Protein AF-A0AAV5WHJ6-F1 (afdb_monomer_lite)

Organism: NCBI:txid1538716

Structure (mmCIF, N/CA/C/O backbone):
data_AF-A0AAV5WHJ6-F1
#
_entry.id   AF-A0AAV5WHJ6-F1
#
loop_
_atom_site.group_PDB
_atom_site.id
_atom_site.type_symbol
_atom_site.label_atom_id
_atom_site.label_alt_id
_atom_site.label_comp_id
_atom_site.label_asym_id
_atom_site.label_entity_id
_atom_site.label_seq_id
_atom_site.pdbx_PDB_ins_code
_atom_site.Cartn_x
_atom_site.Cartn_y
_atom_site.Cartn_z
_atom_site.occupancy
_atom_site.B_iso_or_equiv
_atom_site.auth_seq_id
_atom_site.auth_comp_id
_atom_site.auth_asym_id
_atom_site.auth_atom_id
_atom_site.pdbx_PDB_model_num
ATOM 1 N N . MET A 1 1 ? 10.192 49.765 19.020 1.00 54.56 1 MET A N 1
ATOM 2 C CA . MET A 1 1 ? 8.792 49.281 19.016 1.00 54.56 1 MET A CA 1
ATOM 3 C C . MET A 1 1 ? 8.334 49.097 17.575 1.00 54.56 1 MET A C 1
ATOM 5 O O . MET A 1 1 ? 8.090 50.085 16.897 1.00 54.56 1 MET A O 1
ATOM 9 N N . VAL A 1 2 ? 8.278 47.858 17.077 1.00 53.41 2 VAL A N 1
ATOM 10 C CA . VAL A 1 2 ? 7.658 47.562 15.772 1.00 53.41 2 VAL A CA 1
ATOM 11 C C . VAL A 1 2 ? 6.147 47.708 15.947 1.00 53.41 2 VAL A C 1
ATOM 13 O O . VAL A 1 2 ? 5.579 47.109 16.858 1.00 53.41 2 VAL A O 1
ATOM 16 N N . SER A 1 3 ? 5.496 48.554 15.143 1.00 71.31 3 SER A N 1
ATOM 17 C CA . SER A 1 3 ? 4.051 48.758 15.270 1.00 71.31 3 SER A CA 1
ATOM 18 C C . SER A 1 3 ? 3.305 47.483 14.872 1.00 71.31 3 SER A C 1
ATOM 20 O O . SER A 1 3 ? 3.690 46.793 13.926 1.00 71.31 3 SER A O 1
ATOM 22 N N . ARG A 1 4 ? 2.217 47.171 15.587 1.00 70.69 4 ARG A N 1
ATOM 23 C CA . ARG A 1 4 ? 1.349 46.010 15.307 1.00 70.69 4 ARG A CA 1
ATOM 24 C C . ARG A 1 4 ? 0.915 45.947 13.836 1.00 70.69 4 ARG A C 1
ATOM 26 O O . ARG A 1 4 ? 0.811 44.864 13.276 1.00 70.69 4 ARG A O 1
ATOM 33 N N . SER A 1 5 ? 0.767 47.107 13.198 1.00 68.19 5 SER A N 1
ATOM 34 C CA . SER A 1 5 ? 0.447 47.260 11.777 1.00 68.19 5 SER A CA 1
ATOM 35 C C . SER A 1 5 ? 1.549 46.730 10.850 1.00 68.19 5 SER A C 1
ATOM 37 O O . SER A 1 5 ? 1.244 46.114 9.835 1.00 68.19 5 SER A O 1
ATOM 39 N N . ARG A 1 6 ? 2.830 46.919 11.199 1.00 74.62 6 ARG A N 1
ATOM 40 C CA . ARG A 1 6 ? 3.967 46.407 10.411 1.00 74.62 6 ARG A CA 1
ATOM 41 C C . ARG A 1 6 ? 4.130 44.896 10.564 1.00 74.62 6 ARG A C 1
ATOM 43 O O . ARG A 1 6 ? 4.441 44.228 9.588 1.00 74.62 6 ARG A O 1
ATOM 50 N N . LEU A 1 7 ? 3.872 44.359 11.759 1.00 73.19 7 LEU A N 1
ATOM 51 C CA . LEU A 1 7 ? 3.920 42.914 11.991 1.00 73.19 7 LEU A CA 1
ATOM 52 C C . LEU A 1 7 ? 2.794 42.191 11.234 1.00 73.19 7 LEU A C 1
ATOM 54 O O . LEU A 1 7 ? 3.065 41.214 10.546 1.00 73.19 7 LEU A O 1
ATOM 58 N N . ALA A 1 8 ? 1.568 42.723 11.279 1.00 72.00 8 ALA A N 1
ATOM 59 C CA . ALA A 1 8 ? 0.430 42.175 10.540 1.00 72.00 8 ALA A CA 1
ATOM 60 C C . ALA A 1 8 ? 0.642 42.206 9.015 1.00 72.00 8 ALA A C 1
ATOM 62 O O . ALA A 1 8 ? 0.329 41.232 8.334 1.00 72.00 8 ALA A O 1
ATOM 63 N N . LEU A 1 9 ? 1.225 43.290 8.487 1.00 80.75 9 LEU A N 1
ATOM 64 C CA . LEU A 1 9 ? 1.548 43.404 7.064 1.00 80.75 9 LEU A CA 1
ATOM 65 C C . LEU A 1 9 ? 2.616 42.385 6.635 1.00 80.75 9 LEU A C 1
ATOM 67 O O . LEU A 1 9 ? 2.459 41.753 5.595 1.00 80.75 9 LEU A O 1
ATOM 71 N N . CYS A 1 10 ? 3.659 42.174 7.447 1.00 77.25 10 CYS A N 1
ATOM 72 C CA . CYS A 1 10 ? 4.675 41.155 7.172 1.00 77.25 10 CYS A CA 1
ATOM 73 C C . CYS A 1 10 ? 4.092 39.737 7.194 1.00 77.25 10 CYS A C 1
ATOM 75 O O . CYS A 1 10 ? 4.400 38.940 6.312 1.00 77.25 10 CYS A O 1
ATOM 77 N N . THR A 1 11 ? 3.227 39.415 8.160 1.00 76.19 11 THR A N 1
ATOM 78 C CA . THR A 1 11 ? 2.577 38.097 8.219 1.00 76.19 11 THR A CA 1
ATOM 79 C C . THR A 1 11 ? 1.657 37.874 7.018 1.00 76.19 11 THR A C 1
ATOM 81 O O . THR A 1 11 ? 1.700 36.804 6.417 1.00 76.19 11 THR A O 1
ATOM 84 N N . ALA A 1 12 ? 0.880 38.886 6.619 1.00 79.19 12 ALA A N 1
ATOM 85 C CA . ALA A 1 12 ? 0.018 38.806 5.442 1.00 79.19 12 ALA A CA 1
ATOM 86 C C . ALA A 1 12 ? 0.822 38.638 4.141 1.00 79.19 12 ALA A C 1
ATOM 88 O O . ALA A 1 12 ? 0.457 37.804 3.313 1.00 79.19 12 ALA A O 1
ATOM 89 N N . LEU A 1 13 ? 1.942 39.360 3.985 1.00 81.75 13 LEU A N 1
ATOM 90 C CA . LEU A 1 13 ? 2.836 39.183 2.837 1.00 81.75 13 LEU A CA 1
ATOM 91 C C . LEU A 1 13 ? 3.422 37.769 2.795 1.00 81.75 13 LEU A C 1
ATOM 93 O O . LEU A 1 13 ? 3.399 37.154 1.737 1.00 81.75 13 LEU A O 1
ATOM 97 N N . CYS A 1 14 ? 3.896 37.238 3.927 1.00 77.88 14 CYS A N 1
ATOM 98 C CA . CYS A 1 14 ? 4.437 35.877 3.990 1.00 77.88 14 CYS A CA 1
ATOM 99 C C . CYS A 1 14 ? 3.386 34.810 3.654 1.00 77.88 14 CYS A C 1
ATOM 101 O O . CYS A 1 14 ? 3.690 33.849 2.955 1.00 77.88 14 CYS A O 1
ATOM 103 N N . ILE A 1 15 ? 2.145 34.962 4.123 1.00 82.44 15 ILE A N 1
ATOM 104 C CA . ILE A 1 15 ? 1.071 34.012 3.795 1.00 82.44 15 ILE A CA 1
ATOM 105 C C . ILE A 1 15 ? 0.743 34.073 2.301 1.00 82.44 15 ILE A C 1
ATOM 107 O O . ILE A 1 15 ? 0.578 33.029 1.667 1.00 82.44 15 ILE A O 1
ATOM 111 N N . LEU A 1 16 ? 0.680 35.276 1.723 1.00 82.44 16 LEU A N 1
ATOM 112 C CA . LEU A 1 16 ? 0.385 35.454 0.305 1.00 82.44 16 LEU A CA 1
ATOM 113 C C . LEU A 1 16 ? 1.500 34.877 -0.575 1.00 82.44 16 LEU A C 1
ATOM 115 O O . LEU A 1 16 ? 1.206 34.164 -1.531 1.00 82.44 16 LEU A O 1
ATOM 119 N N . THR A 1 17 ? 2.769 35.120 -0.237 1.00 81.75 17 THR A N 1
ATOM 120 C CA . THR A 1 17 ? 3.904 34.589 -1.007 1.00 81.75 17 THR A CA 1
ATOM 121 C C . THR A 1 17 ? 3.979 33.069 -0.933 1.00 81.75 17 THR A C 1
ATOM 123 O O . THR A 1 17 ? 4.149 32.428 -1.968 1.00 81.75 17 THR A O 1
ATOM 126 N N . VAL A 1 18 ? 3.770 32.475 0.247 1.00 81.44 18 VAL A N 1
ATOM 127 C CA . VAL A 1 18 ? 3.724 31.011 0.400 1.00 81.44 18 VAL A CA 1
ATOM 128 C C . VAL A 1 18 ? 2.548 30.416 -0.377 1.00 81.44 18 VAL A C 1
ATOM 130 O O . VAL A 1 18 ? 2.725 29.422 -1.076 1.00 81.44 18 VAL A O 1
ATOM 133 N N . SER A 1 19 ? 1.369 31.039 -0.327 1.00 79.88 19 SER A N 1
ATOM 134 C CA . SER A 1 19 ? 0.183 30.544 -1.045 1.00 79.88 19 SER A CA 1
ATOM 135 C C . SER A 1 19 ? 0.369 30.591 -2.562 1.00 79.88 19 SER A C 1
ATOM 137 O O . SER A 1 19 ? 0.038 29.633 -3.255 1.00 79.88 19 SER A O 1
ATOM 139 N N . VAL A 1 20 ? 0.952 31.676 -3.083 1.00 86.19 20 VAL A N 1
ATOM 140 C CA . VAL A 1 20 ? 1.275 31.805 -4.511 1.00 86.19 20 VAL A CA 1
ATOM 141 C C . VAL A 1 20 ? 2.314 30.765 -4.930 1.00 86.19 20 VAL A C 1
ATOM 143 O O . VAL A 1 20 ? 2.150 30.140 -5.972 1.00 86.19 20 VAL A O 1
ATOM 146 N N . MET A 1 21 ? 3.338 30.510 -4.111 1.00 81.00 21 MET A N 1
ATOM 147 C CA . MET A 1 21 ? 4.321 29.461 -4.404 1.00 81.00 21 MET A CA 1
ATOM 148 C C . MET A 1 21 ? 3.705 28.060 -4.424 1.00 81.00 21 MET A C 1
ATOM 150 O O . MET A 1 21 ? 4.021 27.280 -5.318 1.00 81.00 21 MET A O 1
ATOM 154 N N . VAL A 1 22 ? 2.797 27.752 -3.494 1.00 82.62 22 VAL A N 1
ATOM 155 C CA . VAL A 1 22 ? 2.074 26.470 -3.481 1.00 82.62 22 VAL A CA 1
ATOM 156 C C . VAL A 1 22 ? 1.195 26.326 -4.723 1.00 82.62 22 VAL A C 1
ATOM 158 O O . VAL A 1 22 ? 1.194 25.266 -5.338 1.00 82.62 22 VAL A O 1
ATOM 161 N N . LEU A 1 23 ? 0.495 27.383 -5.141 1.00 78.62 23 LEU A N 1
ATOM 162 C CA . LEU A 1 23 ? -0.336 27.352 -6.349 1.00 78.62 23 LEU A CA 1
ATOM 163 C C . LEU A 1 23 ? 0.491 27.204 -7.631 1.00 78.62 23 LEU A C 1
ATOM 165 O O . LEU A 1 23 ? 0.086 26.462 -8.519 1.00 78.62 23 LEU A O 1
ATOM 169 N N . ILE A 1 24 ? 1.655 27.855 -7.722 1.00 79.38 24 ILE A N 1
ATOM 170 C CA . ILE A 1 24 ? 2.578 27.685 -8.855 1.00 79.38 24 ILE A CA 1
ATOM 171 C C . ILE A 1 24 ? 3.134 26.258 -8.880 1.00 79.38 24 ILE A C 1
ATOM 173 O O . ILE A 1 24 ? 3.178 25.646 -9.943 1.00 79.38 24 ILE A O 1
ATOM 177 N N . ALA A 1 25 ? 3.509 25.704 -7.723 1.00 72.75 25 ALA A N 1
ATOM 178 C CA . ALA A 1 25 ? 3.982 24.326 -7.625 1.00 72.75 25 ALA A CA 1
ATOM 179 C C . ALA A 1 25 ? 2.888 23.319 -8.018 1.00 72.75 25 ALA A C 1
ATOM 181 O O . ALA A 1 25 ? 3.152 22.407 -8.792 1.00 72.75 25 ALA A O 1
ATOM 182 N N . LEU A 1 26 ? 1.650 23.514 -7.551 1.00 70.31 26 LEU A N 1
ATOM 183 C CA . LEU A 1 26 ? 0.508 22.678 -7.935 1.00 70.31 26 LEU A CA 1
ATOM 184 C C . LEU A 1 26 ? 0.178 22.812 -9.426 1.00 70.31 26 LEU A C 1
ATOM 186 O O . LEU A 1 26 ? -0.064 21.804 -10.078 1.00 70.31 26 LEU A O 1
ATOM 190 N N . GLY A 1 27 ? 0.218 24.027 -9.980 1.00 68.00 27 GLY A N 1
ATOM 191 C CA . GLY A 1 27 ? 0.017 24.262 -11.410 1.00 68.00 27 GLY A CA 1
ATOM 192 C C . GLY A 1 27 ? 1.085 23.587 -12.271 1.00 68.00 27 GLY A C 1
ATOM 193 O O . GLY A 1 27 ? 0.749 22.967 -13.273 1.00 68.00 27 GLY A O 1
ATOM 194 N N . ALA A 1 28 ? 2.351 23.630 -11.849 1.00 64.12 28 ALA A N 1
ATOM 195 C CA . ALA A 1 28 ? 3.437 22.924 -12.524 1.00 64.12 28 ALA A CA 1
ATOM 196 C C . ALA A 1 28 ? 3.261 21.398 -12.455 1.00 64.12 28 ALA A C 1
ATOM 198 O O . ALA A 1 28 ? 3.449 20.733 -13.463 1.00 64.12 28 ALA A O 1
ATOM 199 N N . ILE A 1 29 ? 2.834 20.856 -11.307 1.00 65.50 29 ILE A N 1
ATOM 200 C CA . ILE A 1 29 ? 2.544 19.420 -11.145 1.00 65.50 29 ILE A CA 1
ATOM 201 C C . ILE A 1 29 ? 1.348 18.988 -12.013 1.00 65.50 29 ILE A C 1
ATOM 203 O O . ILE A 1 29 ? 1.354 17.888 -12.556 1.00 65.50 29 ILE A O 1
ATOM 207 N N . MET A 1 30 ? 0.326 19.838 -12.172 1.00 58.25 30 MET A N 1
ATOM 208 C CA . MET A 1 30 ? -0.839 19.532 -13.015 1.00 58.25 30 MET A CA 1
ATOM 209 C C . MET A 1 30 ? -0.578 19.701 -14.518 1.00 58.25 30 MET A C 1
ATOM 211 O O . MET A 1 30 ? -1.302 19.112 -15.309 1.00 58.25 30 MET A O 1
ATOM 215 N N . MET A 1 31 ? 0.425 20.487 -14.929 1.00 58.94 31 MET A N 1
ATOM 216 C CA . MET A 1 31 ? 0.779 20.674 -16.346 1.00 58.94 31 MET A CA 1
ATOM 217 C C . MET A 1 31 ? 1.835 19.690 -16.865 1.00 58.94 31 MET A C 1
ATOM 219 O O . MET A 1 31 ? 2.175 19.746 -18.039 1.00 58.94 31 MET A O 1
ATOM 223 N N . THR A 1 32 ? 2.344 18.785 -16.025 1.00 55.50 32 THR A N 1
ATOM 224 C CA . THR A 1 32 ? 3.250 17.701 -16.447 1.00 55.50 32 THR A CA 1
ATOM 225 C C . THR A 1 32 ? 2.534 16.388 -16.769 1.00 55.50 32 THR A C 1
ATOM 227 O O . THR A 1 32 ? 3.204 15.391 -17.008 1.00 55.50 32 THR A O 1
ATOM 230 N N . SER A 1 33 ? 1.199 16.354 -16.778 1.00 46.91 33 SER A N 1
ATOM 231 C CA . SER A 1 33 ? 0.444 15.213 -17.312 1.00 46.91 33 SER A CA 1
ATOM 232 C C . SER A 1 33 ? 0.202 15.408 -18.811 1.00 46.91 33 SER A C 1
ATOM 234 O O . SER A 1 33 ? -0.935 15.597 -19.239 1.00 46.91 33 SER A O 1
ATOM 236 N N . ASP A 1 34 ? 1.278 15.445 -19.593 1.00 47.44 34 ASP A N 1
ATOM 237 C CA . ASP A 1 34 ? 1.165 15.130 -21.014 1.00 47.44 34 ASP A CA 1
ATOM 238 C C . ASP A 1 34 ? 1.120 13.602 -21.112 1.00 47.44 34 ASP A C 1
ATOM 240 O O . ASP A 1 34 ? 1.959 12.916 -20.525 1.00 47.44 34 ASP A O 1
ATOM 244 N N . ASP A 1 35 ? 0.101 13.082 -21.795 1.00 50.94 35 ASP A N 1
ATOM 245 C CA . ASP A 1 35 ? -0.086 11.659 -22.069 1.00 50.94 35 ASP A CA 1
ATOM 246 C C . ASP A 1 35 ? 1.108 11.140 -22.888 1.00 50.94 35 ASP A C 1
ATOM 248 O O . ASP A 1 35 ? 1.167 11.286 -24.111 1.00 50.94 35 ASP A O 1
ATOM 252 N N . VAL A 1 36 ? 2.103 10.580 -22.200 1.00 50.81 36 VAL A N 1
ATOM 253 C CA . VAL A 1 36 ? 3.201 9.839 -22.818 1.00 50.81 36 VAL A CA 1
ATOM 254 C C . VAL A 1 36 ? 2.723 8.404 -22.989 1.00 50.81 36 VAL A C 1
ATOM 256 O O . VAL A 1 36 ? 2.461 7.708 -22.009 1.00 50.81 36 VAL A O 1
ATOM 259 N N . ASP A 1 37 ? 2.598 7.973 -24.242 1.00 43.97 37 ASP A N 1
ATOM 260 C CA . ASP A 1 37 ? 2.380 6.576 -24.606 1.00 43.97 37 ASP A CA 1
ATOM 261 C C . ASP A 1 37 ? 3.627 5.753 -24.222 1.00 43.97 37 ASP A C 1
ATOM 263 O O . ASP A 1 37 ? 4.499 5.478 -25.050 1.00 43.97 37 ASP A O 1
ATOM 267 N N . ASP A 1 38 ? 3.741 5.385 -22.944 1.00 50.88 38 ASP A N 1
ATOM 268 C CA . ASP A 1 38 ? 4.712 4.398 -22.482 1.00 50.88 38 ASP A CA 1
ATOM 269 C C . ASP A 1 38 ? 4.355 3.046 -23.113 1.00 50.88 38 ASP A C 1
ATOM 271 O O . ASP A 1 38 ? 3.340 2.423 -22.791 1.00 50.88 38 ASP A O 1
ATOM 275 N N . GLU A 1 39 ? 5.204 2.574 -24.028 1.00 48.34 39 GLU A N 1
ATOM 276 C CA . GLU A 1 39 ? 5.172 1.194 -24.512 1.00 48.34 39 GLU A CA 1
ATOM 277 C C . GLU A 1 39 ? 5.154 0.254 -23.293 1.00 48.34 39 GLU A C 1
ATOM 279 O O . GLU A 1 39 ? 6.119 0.235 -22.514 1.00 48.34 39 GLU A O 1
ATOM 284 N N . PRO A 1 40 ? 4.070 -0.520 -23.080 1.00 49.62 40 PRO A N 1
ATOM 285 C CA . PRO A 1 40 ? 3.875 -1.246 -21.841 1.00 49.62 40 PRO A CA 1
ATOM 286 C C . PRO A 1 40 ? 5.038 -2.206 -21.632 1.00 49.62 40 PRO A C 1
ATOM 288 O O . PRO A 1 40 ? 5.345 -3.061 -22.470 1.00 49.62 40 PRO A O 1
ATOM 291 N N . SER A 1 41 ? 5.696 -2.073 -20.480 1.00 51.12 41 SER A N 1
ATOM 292 C CA . SER A 1 41 ? 6.661 -3.049 -19.991 1.00 51.12 41 SER A CA 1
ATOM 293 C C . SER A 1 41 ? 6.073 -4.456 -20.177 1.00 51.12 41 SER A C 1
ATOM 295 O O . SER A 1 41 ? 5.105 -4.826 -19.520 1.00 51.12 41 SER A O 1
ATOM 297 N N . ALA A 1 42 ? 6.665 -5.248 -21.081 1.00 55.62 42 ALA A N 1
ATOM 298 C CA . ALA A 1 42 ? 6.170 -6.568 -21.494 1.00 55.62 42 ALA A CA 1
ATOM 299 C C . ALA A 1 42 ? 6.012 -7.600 -20.352 1.00 55.62 42 ALA A C 1
ATOM 301 O O . ALA A 1 42 ? 5.516 -8.704 -20.575 1.00 55.62 42 ALA A O 1
ATOM 302 N N . THR A 1 43 ? 6.422 -7.251 -19.131 1.00 59.72 43 THR A N 1
ATOM 303 C CA . THR A 1 43 ? 6.180 -8.026 -17.914 1.00 59.72 43 THR A CA 1
ATOM 304 C C . THR A 1 43 ? 5.209 -7.250 -17.024 1.00 59.72 43 THR A C 1
ATOM 306 O O . THR A 1 43 ? 5.573 -6.164 -16.565 1.00 59.72 43 THR A O 1
ATOM 309 N N . PRO A 1 44 ? 4.004 -7.788 -16.755 1.00 75.69 44 PRO A N 1
ATOM 310 C CA . PRO A 1 44 ? 3.067 -7.179 -15.820 1.00 75.69 44 PRO A CA 1
ATOM 311 C C . PRO A 1 44 ? 3.712 -7.006 -14.446 1.00 75.69 44 PRO A C 1
ATOM 313 O O . PRO A 1 44 ? 4.364 -7.928 -13.943 1.00 75.69 44 PRO A O 1
ATOM 316 N N . ILE A 1 45 ? 3.511 -5.844 -13.826 1.00 87.31 45 ILE A N 1
ATOM 317 C CA . ILE A 1 45 ? 3.982 -5.593 -12.464 1.00 87.31 45 ILE A CA 1
ATOM 318 C C . ILE A 1 45 ? 3.283 -6.589 -11.519 1.00 87.31 45 ILE A C 1
ATOM 320 O O . ILE A 1 45 ? 2.054 -6.718 -11.572 1.00 87.31 45 ILE A O 1
ATOM 324 N N . PRO A 1 46 ? 4.024 -7.320 -10.657 1.00 92.69 46 PRO A N 1
ATOM 325 C CA . PRO A 1 46 ? 3.420 -8.256 -9.719 1.00 92.69 46 PRO A CA 1
ATOM 326 C C . PRO A 1 46 ? 2.399 -7.554 -8.828 1.00 92.69 46 PRO A C 1
ATOM 328 O O . PRO A 1 46 ? 2.688 -6.520 -8.229 1.00 92.69 46 PRO A O 1
ATOM 331 N N . MET A 1 47 ? 1.204 -8.126 -8.720 1.00 95.44 47 MET A N 1
ATOM 332 C CA . MET A 1 47 ? 0.114 -7.546 -7.946 1.00 95.44 47 MET A CA 1
ATOM 333 C C . MET A 1 47 ? -0.779 -8.650 -7.388 1.00 95.44 47 MET A C 1
ATOM 335 O O . MET A 1 47 ? -1.053 -9.646 -8.061 1.00 95.44 47 MET A O 1
ATOM 339 N N . GLY A 1 48 ? -1.274 -8.452 -6.170 1.00 97.12 48 GLY A N 1
ATOM 340 C CA . GLY A 1 48 ? -2.321 -9.269 -5.577 1.00 97.12 48 GLY A CA 1
ATOM 341 C C . GLY A 1 48 ? -3.384 -8.410 -4.901 1.00 97.12 48 GLY A C 1
ATOM 342 O O . GLY A 1 48 ? -3.138 -7.277 -4.491 1.00 97.12 48 GLY A O 1
ATOM 343 N N . ALA A 1 49 ? -4.597 -8.947 -4.809 1.00 97.38 49 ALA A N 1
ATOM 344 C CA . ALA A 1 49 ? -5.705 -8.279 -4.148 1.00 97.38 49 ALA A CA 1
ATOM 345 C C . ALA A 1 49 ? -6.687 -9.290 -3.554 1.00 97.38 49 ALA A C 1
ATOM 347 O O . ALA A 1 49 ? -6.901 -10.372 -4.101 1.00 97.38 49 ALA A O 1
ATOM 348 N N . VAL A 1 50 ? -7.335 -8.895 -2.462 1.00 98.19 50 VAL A N 1
ATOM 349 C CA . VAL A 1 50 ? -8.515 -9.552 -1.904 1.00 98.19 50 VAL A CA 1
ATOM 350 C C . VAL A 1 50 ? -9.612 -8.507 -1.754 1.00 98.19 50 VAL A C 1
ATOM 352 O O . VAL A 1 50 ? -9.484 -7.560 -0.975 1.00 98.19 50 VAL A O 1
ATOM 355 N N . VAL A 1 51 ? -10.701 -8.689 -2.500 1.00 98.12 51 VAL A N 1
ATOM 356 C CA . VAL A 1 51 ? -11.888 -7.829 -2.442 1.00 98.12 51 VAL A CA 1
ATOM 357 C C . VAL A 1 51 ? -12.966 -8.555 -1.650 1.00 98.12 51 VAL A C 1
ATOM 359 O O . VAL A 1 51 ? -13.546 -9.533 -2.118 1.00 98.12 51 VAL A O 1
ATOM 362 N N . TYR A 1 52 ? -13.221 -8.077 -0.435 1.00 97.88 52 TYR A N 1
ATOM 363 C CA . TYR A 1 52 ? -14.257 -8.615 0.450 1.00 97.88 52 TYR A CA 1
ATOM 364 C C . TYR A 1 52 ? -15.619 -7.970 0.173 1.00 97.88 52 TYR A C 1
ATOM 366 O O . TYR A 1 52 ? -16.658 -8.603 0.346 1.00 97.88 52 TYR A O 1
ATOM 374 N N . ASP A 1 53 ? -15.613 -6.714 -0.278 1.00 97.50 53 ASP A N 1
ATOM 375 C CA . ASP A 1 53 ? -16.804 -5.945 -0.622 1.00 97.50 53 ASP A CA 1
ATOM 376 C C . ASP A 1 53 ? -16.636 -5.299 -2.003 1.00 97.50 53 ASP A C 1
ATOM 378 O O . ASP A 1 53 ? -15.825 -4.392 -2.191 1.00 97.50 53 ASP A O 1
ATOM 382 N N . LYS A 1 54 ? -17.438 -5.756 -2.973 1.00 97.19 54 LYS A N 1
ATOM 383 C CA . LYS A 1 54 ? -17.356 -5.331 -4.381 1.00 97.19 54 LYS A CA 1
ATOM 384 C C . LYS A 1 54 ? -17.586 -3.835 -4.592 1.00 97.19 54 LYS A C 1
ATOM 386 O O . LYS A 1 54 ? -17.186 -3.311 -5.624 1.00 97.19 54 LYS A O 1
ATOM 391 N N . ARG A 1 55 ? -18.192 -3.132 -3.629 1.00 97.44 55 ARG A N 1
ATOM 392 C CA . ARG A 1 55 ? -18.358 -1.669 -3.696 1.00 97.44 55 ARG A CA 1
ATOM 393 C C . ARG A 1 55 ? -17.021 -0.923 -3.695 1.00 97.44 55 ARG A C 1
ATOM 395 O O . ARG A 1 55 ? -16.990 0.234 -4.081 1.00 97.44 55 ARG A O 1
ATOM 402 N N . PHE A 1 56 ? -15.942 -1.578 -3.265 1.00 97.75 56 PHE A N 1
ATOM 403 C CA . PHE A 1 56 ? -14.586 -1.028 -3.231 1.00 97.75 56 PHE A CA 1
ATOM 404 C C . PHE A 1 56 ? -13.688 -1.600 -4.340 1.00 97.75 56 PHE A C 1
ATOM 406 O O . PHE A 1 56 ? -12.471 -1.463 -4.260 1.00 97.75 56 PHE A O 1
ATOM 413 N N . GLN A 1 57 ? -14.259 -2.245 -5.366 1.00 97.50 57 GLN A N 1
ATOM 414 C CA . GLN A 1 57 ? -13.497 -2.811 -6.488 1.00 97.50 57 GLN A CA 1
ATOM 415 C C . GLN A 1 57 ? -12.637 -1.752 -7.197 1.00 97.50 57 GLN A C 1
ATOM 417 O O . GLN A 1 57 ? -11.483 -2.025 -7.510 1.00 97.50 57 GLN A O 1
ATOM 422 N N . GLU A 1 58 ? -13.165 -0.538 -7.359 1.00 97.56 58 GLU A N 1
ATOM 423 C CA . GLU A 1 58 ? -12.481 0.599 -7.992 1.00 97.56 58 GLU A CA 1
ATOM 424 C C . GLU A 1 58 ? -11.146 0.948 -7.307 1.00 97.56 58 GLU A C 1
ATOM 426 O O . GLU A 1 58 ? -10.200 1.376 -7.957 1.00 97.56 58 GLU A O 1
ATOM 431 N N . VAL A 1 59 ? -11.000 0.672 -6.004 1.00 97.62 59 VAL A N 1
ATOM 432 C CA . VAL A 1 59 ? -9.726 0.867 -5.288 1.00 97.62 59 VAL A CA 1
ATOM 433 C C . VAL A 1 59 ? -8.616 -0.007 -5.878 1.00 97.62 59 VAL A C 1
ATOM 435 O O . VAL A 1 59 ? -7.467 0.421 -5.948 1.00 97.62 59 VAL A O 1
ATOM 438 N N . VAL A 1 60 ? -8.944 -1.229 -6.309 1.00 97.88 60 VAL A N 1
ATOM 439 C CA . VAL A 1 60 ? -7.982 -2.144 -6.942 1.00 97.88 60 VAL A CA 1
ATOM 440 C C . VAL A 1 60 ? -7.565 -1.618 -8.314 1.00 97.88 60 VAL A C 1
ATOM 442 O O . VAL A 1 60 ? -6.398 -1.735 -8.680 1.00 97.88 60 VAL A O 1
ATOM 445 N N . GLU A 1 61 ? -8.503 -1.027 -9.051 1.00 96.56 61 GLU A N 1
ATOM 446 C CA . GLU A 1 61 ? -8.270 -0.459 -10.383 1.00 96.56 61 GLU A CA 1
ATOM 447 C C . GLU A 1 61 ? -7.381 0.785 -10.301 1.00 96.56 61 GLU A C 1
ATOM 449 O O . GLU A 1 61 ? -6.376 0.860 -11.004 1.00 96.56 61 GLU A O 1
ATOM 454 N N . VAL A 1 62 ? -7.667 1.700 -9.369 1.00 97.06 62 VAL A N 1
ATOM 455 C CA . VAL A 1 62 ? -6.820 2.878 -9.114 1.00 97.06 62 VAL A CA 1
ATOM 456 C C . VAL A 1 62 ? -5.427 2.460 -8.644 1.00 97.06 62 VAL A C 1
ATOM 458 O O . VAL A 1 62 ? -4.428 2.985 -9.128 1.00 97.06 62 VAL A O 1
ATOM 461 N N . PHE A 1 63 ? -5.329 1.483 -7.738 1.00 96.88 63 PHE A N 1
ATOM 462 C CA . PHE A 1 63 ? -4.030 0.983 -7.287 1.00 96.88 63 PHE A CA 1
ATOM 463 C C . PHE A 1 63 ? -3.212 0.389 -8.443 1.00 96.88 63 PHE A C 1
ATOM 465 O O . PHE A 1 63 ? -2.012 0.637 -8.535 1.00 96.88 63 PHE A O 1
ATOM 472 N N . ARG A 1 64 ? -3.855 -0.368 -9.343 1.00 95.06 64 ARG A N 1
ATOM 473 C CA . ARG A 1 64 ? -3.208 -0.871 -10.560 1.00 95.06 64 ARG A CA 1
ATOM 474 C C . ARG A 1 64 ? -2.743 0.272 -11.456 1.00 95.06 64 ARG A C 1
ATOM 476 O O . ARG A 1 64 ? -1.586 0.269 -11.846 1.00 95.06 64 ARG A O 1
ATOM 483 N N . SER A 1 65 ? -3.599 1.261 -11.706 1.00 94.00 65 SER A N 1
ATOM 484 C CA . SER A 1 65 ? -3.239 2.432 -12.511 1.00 94.00 65 SER A CA 1
ATOM 485 C C . SER A 1 65 ? -2.022 3.169 -11.946 1.00 94.00 65 SER A C 1
ATOM 487 O O . SER A 1 65 ? -1.176 3.608 -12.715 1.00 94.00 65 SER A O 1
ATOM 489 N N . ASN A 1 66 ?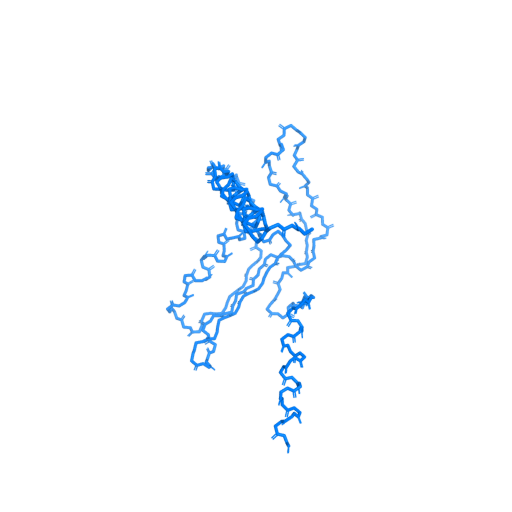 -1.900 3.280 -10.620 1.00 93.56 66 ASN A N 1
ATOM 490 C CA . ASN A 1 66 ? -0.735 3.904 -9.989 1.00 93.56 66 ASN A CA 1
ATOM 491 C C . ASN A 1 66 ? 0.550 3.089 -10.187 1.00 93.56 66 ASN A C 1
ATOM 493 O O . ASN A 1 66 ? 1.619 3.673 -10.353 1.00 93.56 66 ASN A O 1
ATOM 497 N N . LEU A 1 67 ? 0.461 1.756 -10.149 1.00 90.75 67 LEU A N 1
ATOM 498 C CA . LEU A 1 67 ? 1.603 0.891 -10.446 1.00 90.75 67 LEU A CA 1
ATOM 499 C C . LEU A 1 67 ? 2.005 0.997 -11.916 1.00 90.75 67 LEU A C 1
ATOM 501 O O . LEU A 1 67 ? 3.186 1.165 -12.203 1.00 90.75 67 LEU A O 1
ATOM 505 N N . ASP A 1 68 ? 1.031 0.919 -12.822 1.00 88.75 68 ASP A N 1
ATOM 506 C CA . ASP A 1 68 ? 1.261 0.962 -14.267 1.00 88.75 68 ASP A CA 1
ATOM 507 C C . ASP A 1 68 ? 1.855 2.316 -14.701 1.00 88.75 68 ASP A C 1
ATOM 509 O O . ASP A 1 68 ? 2.690 2.351 -15.598 1.00 88.75 68 ASP A O 1
ATOM 513 N N . ALA A 1 69 ? 1.499 3.405 -14.010 1.00 86.44 69 ALA A N 1
ATOM 514 C CA . ALA A 1 69 ? 2.055 4.748 -14.203 1.00 86.44 69 ALA A CA 1
ATOM 515 C C . ALA A 1 69 ? 3.369 5.016 -13.429 1.00 86.44 69 ALA A C 1
ATOM 517 O O . ALA A 1 69 ? 3.766 6.170 -13.272 1.00 86.44 69 ALA A O 1
ATOM 518 N N . ASP A 1 70 ? 4.016 3.982 -12.876 1.00 83.38 70 ASP A N 1
ATOM 519 C CA . ASP A 1 70 ? 5.282 4.071 -12.122 1.00 83.38 70 ASP A CA 1
ATOM 520 C C . ASP A 1 70 ? 5.251 5.033 -10.904 1.00 83.38 70 ASP A C 1
ATOM 522 O O . ASP A 1 70 ? 6.286 5.476 -10.389 1.00 83.38 70 ASP A O 1
ATOM 526 N N . LEU A 1 71 ? 4.056 5.344 -10.380 1.00 84.88 71 LEU A N 1
ATOM 527 C CA . LEU A 1 71 ? 3.893 6.202 -9.197 1.00 84.88 71 LEU A CA 1
ATOM 528 C C . LEU A 1 71 ? 4.342 5.491 -7.910 1.00 84.88 71 LEU A C 1
ATOM 530 O O . LEU A 1 71 ? 4.742 6.142 -6.947 1.00 84.88 71 LEU A O 1
ATOM 534 N N . GLU A 1 72 ? 4.335 4.156 -7.915 1.00 85.19 72 GLU A N 1
ATOM 535 C CA . GLU A 1 72 ? 4.694 3.288 -6.786 1.00 85.19 72 GLU A CA 1
ATOM 536 C C . GLU A 1 72 ? 5.938 2.429 -7.106 1.00 85.19 72 GLU A C 1
ATOM 538 O O . GLU A 1 72 ? 5.949 1.211 -6.922 1.00 85.19 72 GLU A O 1
ATOM 543 N N . ARG A 1 73 ? 7.003 3.087 -7.593 1.00 73.88 73 ARG A N 1
ATOM 544 C CA . ARG A 1 73 ? 8.251 2.505 -8.143 1.00 73.88 73 ARG A CA 1
ATOM 545 C C . ARG A 1 73 ? 8.839 1.298 -7.415 1.00 73.88 73 ARG A C 1
ATOM 547 O O . ARG A 1 73 ? 9.264 0.329 -8.040 1.00 73.88 73 ARG A O 1
ATOM 554 N N . ALA A 1 74 ? 8.957 1.393 -6.092 1.00 79.88 74 ALA A N 1
ATOM 555 C CA . ALA A 1 74 ? 9.466 0.289 -5.293 1.00 79.88 74 ALA A CA 1
ATOM 556 C C . ALA A 1 74 ? 8.369 -0.763 -5.183 1.00 79.88 74 ALA A C 1
ATOM 558 O O . ALA A 1 74 ? 8.537 -1.853 -5.694 1.00 79.88 74 ALA A O 1
ATOM 559 N N . GLY A 1 75 ? 7.222 -0.401 -4.622 1.00 92.62 75 GLY A N 1
ATOM 560 C CA . GLY A 1 75 ? 6.043 -1.233 -4.441 1.00 92.62 75 GLY A CA 1
ATOM 561 C C . GLY A 1 75 ? 5.222 -0.688 -3.279 1.00 92.62 75 GLY A C 1
ATOM 562 O O . GLY A 1 75 ? 5.713 0.116 -2.482 1.00 92.62 75 GLY A O 1
ATOM 563 N N . ALA A 1 76 ? 3.970 -1.117 -3.181 1.00 95.69 76 ALA A N 1
ATOM 564 C CA . ALA A 1 76 ? 3.029 -0.572 -2.216 1.00 95.69 76 ALA A CA 1
ATOM 565 C C . ALA A 1 76 ? 2.030 -1.624 -1.727 1.00 95.69 76 ALA A C 1
ATOM 567 O O . ALA A 1 76 ? 1.846 -2.691 -2.319 1.00 95.69 76 ALA A O 1
ATOM 568 N N . ALA A 1 77 ? 1.346 -1.291 -0.634 1.00 97.25 77 ALA A N 1
ATOM 569 C CA . ALA A 1 77 ? 0.176 -2.012 -0.162 1.00 97.25 77 ALA A CA 1
ATOM 570 C C . ALA A 1 77 ? -0.841 -1.041 0.436 1.00 97.25 77 ALA A C 1
ATOM 572 O O . ALA A 1 77 ? -0.479 -0.042 1.061 1.00 97.25 77 ALA A O 1
A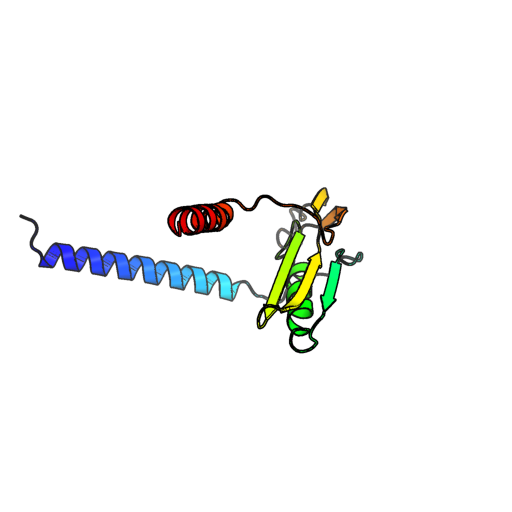TOM 573 N N . PHE A 1 78 ? -2.121 -1.358 0.270 1.00 97.38 78 PHE A N 1
ATOM 574 C CA . PHE A 1 78 ? -3.233 -0.559 0.759 1.00 97.38 78 PHE A CA 1
ATOM 575 C C . PHE A 1 78 ? -4.366 -1.456 1.260 1.00 97.38 78 PHE A C 1
ATOM 577 O O . PHE A 1 78 ? -4.678 -2.494 0.675 1.00 97.38 78 PHE A O 1
ATOM 584 N N . ALA A 1 79 ? -4.996 -1.063 2.365 1.00 97.44 79 ALA A N 1
ATOM 585 C CA . ALA A 1 79 ? -6.099 -1.808 2.957 1.00 97.44 79 ALA A CA 1
ATOM 586 C C . ALA A 1 79 ? -7.192 -0.862 3.451 1.00 97.44 79 ALA A C 1
ATOM 588 O O . ALA A 1 79 ? -6.913 0.160 4.077 1.00 97.44 79 ALA A O 1
ATOM 589 N N . VAL A 1 80 ? -8.445 -1.242 3.215 1.00 97.50 80 VAL A N 1
ATOM 590 C CA . VAL A 1 80 ? -9.626 -0.494 3.651 1.00 97.50 80 VAL A CA 1
ATOM 591 C C . VAL A 1 80 ? -10.458 -1.361 4.574 1.00 97.50 80 VAL A C 1
ATOM 593 O O . VAL A 1 80 ? -10.793 -2.505 4.255 1.00 97.50 80 VAL A O 1
ATOM 596 N N . TYR A 1 81 ? -10.853 -0.767 5.695 1.00 97.88 81 TYR A N 1
ATOM 597 C CA . TYR A 1 81 ? -11.866 -1.305 6.588 1.00 97.88 81 TYR A CA 1
ATOM 598 C C . TYR A 1 81 ? -13.088 -0.393 6.551 1.00 97.88 81 TYR A C 1
ATOM 600 O O . TYR A 1 81 ? -12.977 0.819 6.725 1.00 97.88 81 TYR A O 1
ATOM 608 N N . TYR A 1 82 ? -14.268 -0.978 6.359 1.00 97.50 82 TYR A N 1
ATOM 609 C CA . TYR A 1 82 ? -15.540 -0.265 6.370 1.00 97.50 82 TYR A CA 1
ATOM 610 C C . TYR A 1 82 ? -16.443 -0.855 7.452 1.00 97.50 82 TYR A C 1
ATOM 612 O O . TYR A 1 82 ? -16.722 -2.053 7.463 1.00 97.50 82 TYR A O 1
ATOM 620 N N . LYS A 1 83 ?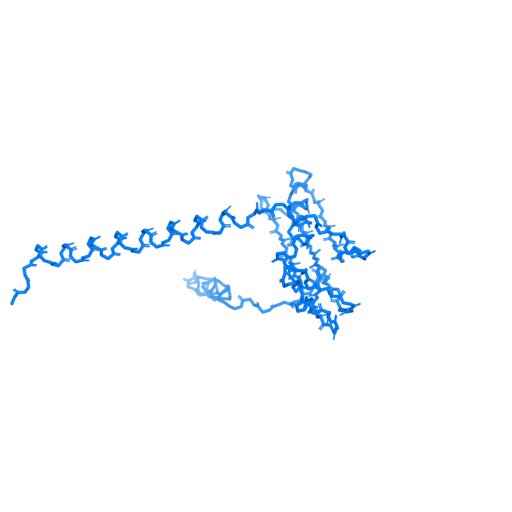 -16.888 -0.009 8.392 1.00 96.94 83 LYS A N 1
ATOM 621 C CA . LYS A 1 83 ? -17.709 -0.418 9.550 1.00 96.94 83 LYS A CA 1
ATOM 622 C C . LYS A 1 83 ? -17.093 -1.585 10.342 1.00 96.94 83 LYS A C 1
ATOM 624 O O . LYS A 1 83 ? -17.778 -2.544 10.689 1.00 96.94 83 LYS A O 1
ATOM 629 N N . GLY A 1 84 ? -15.783 -1.512 10.587 1.00 97.25 84 GLY A N 1
ATOM 630 C CA . GLY A 1 84 ? -15.036 -2.517 11.352 1.00 97.25 84 GLY A CA 1
ATOM 631 C C . GLY A 1 84 ? -14.796 -3.847 10.628 1.00 97.25 84 GLY A C 1
ATOM 632 O O . GLY A 1 84 ? -14.257 -4.765 11.235 1.00 97.25 84 GLY A O 1
ATOM 633 N N . LYS A 1 85 ? -15.172 -3.971 9.348 1.00 98.00 85 LYS A N 1
ATOM 634 C CA . LYS A 1 85 ? -14.944 -5.171 8.531 1.00 98.00 85 LYS A CA 1
ATOM 635 C C . LYS A 1 85 ? -13.945 -4.875 7.412 1.00 98.00 85 LYS A C 1
ATOM 637 O O . LYS A 1 85 ? -13.981 -3.764 6.878 1.00 98.00 85 LYS A O 1
ATOM 642 N N . PRO A 1 86 ? -13.079 -5.830 7.035 1.00 97.88 86 PRO A N 1
ATOM 643 C CA . PRO A 1 86 ? -12.215 -5.658 5.874 1.00 97.88 86 PRO A CA 1
ATOM 644 C C . PRO A 1 86 ? -13.080 -5.505 4.619 1.00 97.88 86 PRO A C 1
ATOM 646 O O . PRO A 1 86 ? -14.053 -6.237 4.438 1.00 97.88 86 PRO A O 1
ATOM 649 N N . ALA A 1 87 ? -12.738 -4.533 3.778 1.00 98.25 87 ALA A N 1
ATOM 650 C CA . ALA A 1 87 ? -13.437 -4.249 2.528 1.00 98.25 87 ALA A CA 1
ATOM 651 C C . ALA A 1 87 ? -12.559 -4.594 1.319 1.00 98.25 87 ALA A C 1
ATOM 653 O O . ALA A 1 87 ? -12.989 -5.325 0.426 1.00 98.25 87 ALA A O 1
ATOM 654 N N . VAL A 1 88 ? -11.303 -4.143 1.330 1.00 98.44 88 VAL A N 1
ATOM 655 C CA . VAL A 1 88 ? -10.300 -4.477 0.314 1.00 98.44 88 VAL A CA 1
ATOM 656 C C . VAL A 1 88 ? -8.905 -4.511 0.934 1.00 98.44 88 VAL A C 1
ATOM 658 O O . VAL A 1 88 ? -8.608 -3.749 1.854 1.00 98.44 88 VAL A O 1
ATOM 661 N N . HIS A 1 89 ? -8.060 -5.404 0.434 1.00 98.38 89 HIS A N 1
ATOM 662 C CA . HIS A 1 89 ? -6.625 -5.446 0.697 1.00 98.38 89 HIS A CA 1
ATOM 663 C C . HIS A 1 89 ? -5.908 -5.660 -0.637 1.00 98.38 89 HIS A C 1
ATOM 665 O O . HIS A 1 89 ? -6.206 -6.630 -1.329 1.00 98.38 89 HIS A O 1
ATOM 671 N N . VAL A 1 90 ? -5.004 -4.762 -1.009 1.00 98.38 90 VAL A N 1
ATOM 672 C CA . VAL A 1 90 ? -4.285 -4.777 -2.286 1.00 98.38 90 VAL A CA 1
ATOM 673 C C . VAL A 1 90 ? -2.800 -4.520 -2.055 1.00 98.38 90 VAL A C 1
ATOM 675 O O . VAL A 1 90 ? -2.429 -3.780 -1.145 1.00 98.38 90 VAL A O 1
ATOM 678 N N . TRP A 1 91 ? -1.953 -5.165 -2.849 1.00 98.12 91 TRP A N 1
ATOM 679 C CA . TRP A 1 91 ? -0.503 -5.019 -2.803 1.00 98.12 91 TRP A CA 1
ATOM 680 C C . TRP A 1 91 ? 0.109 -5.247 -4.185 1.00 98.12 91 TRP A C 1
ATOM 682 O O . TRP A 1 91 ? -0.477 -5.933 -5.027 1.00 98.12 91 TRP A O 1
ATOM 692 N N . GLY A 1 92 ? 1.297 -4.704 -4.427 1.00 96.12 92 GLY A N 1
ATOM 693 C CA . GLY A 1 92 ? 2.003 -4.929 -5.683 1.00 96.12 92 GLY A CA 1
ATOM 694 C C . GLY A 1 92 ? 3.306 -4.153 -5.808 1.00 96.12 92 GLY A C 1
ATOM 695 O O . GLY A 1 92 ? 3.716 -3.444 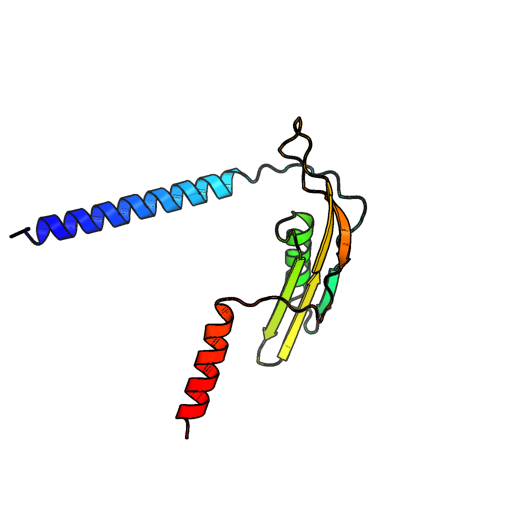-4.889 1.00 96.12 92 GLY A O 1
ATOM 696 N N . GLY A 1 93 ? 3.972 -4.336 -6.941 1.00 94.25 93 GLY A N 1
ATOM 697 C CA . GLY A 1 93 ? 5.339 -3.879 -7.160 1.00 94.25 93 GLY A CA 1
ATOM 698 C C . GLY A 1 93 ? 6.366 -4.839 -6.560 1.00 94.25 93 GLY A C 1
ATOM 699 O O . GLY A 1 93 ? 6.160 -6.056 -6.501 1.00 94.25 93 GLY A O 1
ATOM 700 N N . TRP A 1 94 ? 7.486 -4.290 -6.111 1.00 93.00 94 TRP A N 1
ATOM 701 C CA . TRP A 1 94 ? 8.682 -5.004 -5.682 1.00 93.00 94 TRP A CA 1
ATOM 702 C C . TRP A 1 94 ? 9.051 -4.666 -4.228 1.00 93.00 94 TRP A C 1
ATOM 704 O O . TRP A 1 94 ? 9.264 -3.528 -3.827 1.00 93.00 94 TRP A O 1
ATOM 714 N N . SER A 1 95 ? 9.197 -5.679 -3.384 1.00 93.38 95 SER A N 1
ATOM 715 C CA . SER A 1 95 ? 9.736 -5.476 -2.033 1.00 93.38 95 SER A CA 1
ATOM 716 C C . SER A 1 95 ? 11.240 -5.171 -2.049 1.00 93.38 95 SER A C 1
ATOM 718 O O . SER A 1 95 ? 11.766 -4.545 -1.130 1.00 93.38 95 SER A O 1
ATOM 720 N N . LEU A 1 96 ? 11.931 -5.607 -3.105 1.00 91.00 96 LEU A N 1
ATOM 721 C CA . LEU A 1 96 ? 13.341 -5.335 -3.348 1.00 91.00 96 LEU A CA 1
ATOM 722 C C . LEU A 1 96 ? 13.615 -5.340 -4.851 1.00 91.00 96 LEU A C 1
ATOM 724 O O . LEU A 1 96 ? 13.410 -6.358 -5.510 1.00 91.00 96 LEU A O 1
ATOM 728 N N . ILE A 1 97 ? 14.155 -4.244 -5.372 1.00 90.06 97 ILE A N 1
ATOM 729 C CA . ILE A 1 97 ? 14.679 -4.181 -6.739 1.00 90.06 97 ILE A CA 1
ATOM 730 C C . ILE A 1 97 ? 16.121 -4.700 -6.715 1.00 90.06 97 ILE A C 1
ATOM 732 O O . ILE A 1 97 ? 16.947 -4.206 -5.947 1.00 90.06 97 ILE A O 1
ATOM 736 N N . LYS A 1 98 ? 16.415 -5.729 -7.518 1.00 89.19 98 LYS A N 1
ATOM 737 C CA . LYS A 1 98 ? 17.764 -6.315 -7.640 1.00 89.19 98 LYS A CA 1
ATOM 738 C C . LYS A 1 98 ? 18.513 -5.760 -8.840 1.00 89.19 98 LYS A C 1
ATOM 740 O O . LYS A 1 98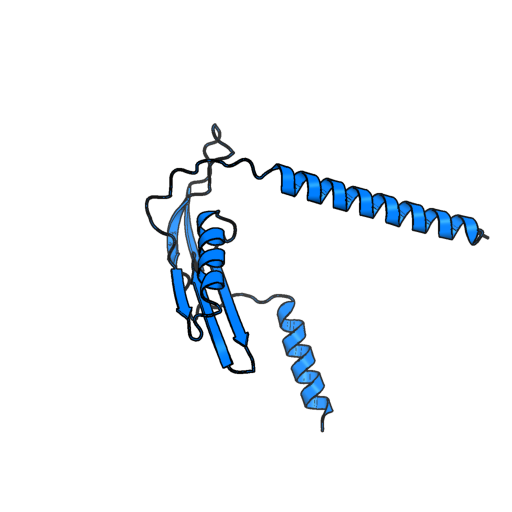 ? 19.714 -5.534 -8.750 1.00 89.19 98 LYS A O 1
ATOM 745 N N . ASP A 1 99 ? 17.799 -5.572 -9.943 1.00 87.19 99 ASP A N 1
ATOM 746 C CA . ASP A 1 99 ? 18.347 -5.044 -11.182 1.00 87.19 99 ASP A CA 1
ATOM 747 C C . ASP A 1 99 ? 17.324 -4.130 -11.855 1.00 87.19 99 ASP A C 1
ATOM 749 O O . ASP A 1 99 ? 16.131 -4.451 -11.927 1.00 87.19 99 ASP A O 1
ATOM 753 N N . GLN A 1 100 ? 17.802 -2.991 -12.341 1.00 87.00 100 GLN A N 1
ATOM 754 C CA . GLN A 1 100 ? 16.997 -1.988 -13.019 1.00 87.00 100 GLN A CA 1
ATOM 755 C C . GLN A 1 100 ? 17.804 -1.325 -14.128 1.00 87.00 100 GLN A C 1
ATOM 757 O O . GLN A 1 100 ? 19.000 -1.060 -13.991 1.00 87.00 100 GLN A O 1
ATOM 762 N N . ARG A 1 101 ? 17.117 -0.984 -15.211 1.00 83.38 101 ARG A N 1
ATOM 763 C CA . ARG A 1 101 ? 17.653 -0.156 -16.280 1.00 83.38 101 ARG A CA 1
ATOM 764 C C . ARG A 1 101 ? 17.192 1.281 -16.074 1.00 83.38 101 ARG A C 1
ATOM 766 O O . ARG A 1 101 ? 15.995 1.545 -15.981 1.00 83.38 101 ARG A O 1
ATOM 773 N N . LEU A 1 102 ? 18.161 2.190 -16.007 1.00 82.31 102 LEU A N 1
ATOM 774 C CA . LEU A 1 102 ? 17.908 3.627 -16.002 1.00 82.31 102 LEU A CA 1
ATOM 775 C C . LEU A 1 102 ? 17.462 4.108 -17.395 1.00 82.31 102 LEU A C 1
ATOM 777 O O . LEU A 1 102 ? 17.772 3.434 -18.386 1.00 82.31 102 LEU A O 1
ATOM 781 N N . PRO A 1 103 ? 16.775 5.260 -17.470 1.00 81.25 103 PRO A N 1
ATOM 782 C CA . PRO A 1 103 ? 16.380 5.866 -18.738 1.00 81.25 103 PRO A CA 1
ATOM 783 C C . PRO A 1 103 ? 17.600 6.117 -19.631 1.00 81.25 103 PRO A C 1
ATOM 785 O O . PRO A 1 103 ? 18.716 6.310 -19.133 1.00 81.25 103 PRO A O 1
ATOM 788 N N . ASP A 1 104 ? 17.403 6.085 -20.950 1.00 80.06 104 ASP A N 1
ATOM 789 C CA . ASP A 1 104 ? 18.473 6.423 -21.890 1.00 80.06 104 ASP A CA 1
ATOM 790 C C . ASP A 1 104 ? 18.857 7.899 -21.708 1.00 80.06 104 ASP A C 1
ATOM 792 O O . ASP A 1 104 ? 18.003 8.756 -21.513 1.00 80.06 104 ASP A O 1
ATOM 796 N N . VAL A 1 105 ? 20.145 8.230 -21.805 1.00 79.06 105 VAL A N 1
ATOM 797 C CA . VAL A 1 105 ? 20.600 9.631 -21.775 1.00 79.06 105 VAL A CA 1
ATOM 798 C C . VAL A 1 105 ? 19.961 10.455 -22.897 1.00 79.06 105 VAL A C 1
ATOM 800 O O . VAL A 1 105 ? 19.767 11.659 -22.737 1.00 79.06 105 VAL A O 1
ATOM 803 N N . ASN A 1 106 ? 19.628 9.817 -24.019 1.00 81.44 106 ASN A N 1
ATOM 804 C CA . ASN A 1 106 ? 18.971 10.461 -25.156 1.00 81.44 106 ASN A CA 1
ATOM 805 C C . ASN A 1 106 ? 17.440 10.498 -25.030 1.00 81.44 106 ASN A C 1
ATOM 807 O O . ASN A 1 106 ? 16.794 11.172 -25.827 1.00 81.44 106 ASN A O 1
ATOM 811 N N . ASP A 1 107 ? 16.881 9.806 -24.035 1.00 76.50 107 ASP A N 1
ATOM 812 C CA . ASP A 1 107 ? 15.463 9.818 -23.688 1.00 76.50 107 ASP A CA 1
ATOM 813 C C . ASP A 1 107 ? 15.296 9.880 -22.157 1.00 76.50 107 ASP A C 1
ATOM 815 O O . ASP A 1 107 ? 15.015 8.874 -21.495 1.00 76.50 107 ASP A O 1
ATOM 819 N N . PRO A 1 108 ? 15.504 11.069 -21.563 1.00 66.62 108 PRO A N 1
ATOM 820 C CA . PRO A 1 108 ? 15.387 11.256 -20.121 1.00 66.62 108 PRO A CA 1
ATOM 821 C C . PRO A 1 108 ? 13.940 11.144 -19.620 1.00 66.62 108 PRO A C 1
ATOM 823 O O . PRO A 1 108 ? 13.737 11.117 -18.406 1.00 66.62 108 PRO A O 1
ATOM 826 N N . ALA A 1 109 ? 12.957 11.115 -20.527 1.00 69.44 109 ALA A N 1
ATOM 827 C CA . ALA A 1 109 ? 11.554 10.899 -20.197 1.00 69.44 109 ALA A CA 1
ATOM 828 C C . ALA A 1 109 ? 11.208 9.408 -20.056 1.00 69.44 109 ALA A C 1
ATOM 830 O O . ALA A 1 109 ? 10.185 9.091 -19.458 1.00 69.44 109 ALA A O 1
ATOM 831 N N . GLY A 1 110 ? 12.062 8.502 -20.546 1.00 70.75 110 GLY A N 1
ATOM 832 C CA . GLY A 1 110 ? 11.830 7.066 -20.447 1.00 70.75 110 GLY A CA 1
ATOM 833 C C . GLY A 1 110 ? 11.685 6.581 -19.000 1.00 70.75 110 GLY A C 1
ATOM 834 O O . GLY A 1 110 ? 12.388 7.032 -18.093 1.00 70.75 110 GLY A O 1
ATOM 835 N N . ALA A 1 111 ? 10.788 5.622 -18.775 1.00 72.44 111 ALA A N 1
ATOM 836 C CA . ALA A 1 111 ? 10.563 5.041 -17.456 1.00 72.44 111 ALA A CA 1
ATOM 837 C C . ALA A 1 111 ? 11.758 4.197 -16.961 1.00 72.44 111 ALA A C 1
ATOM 839 O O . ALA A 1 111 ? 12.493 3.567 -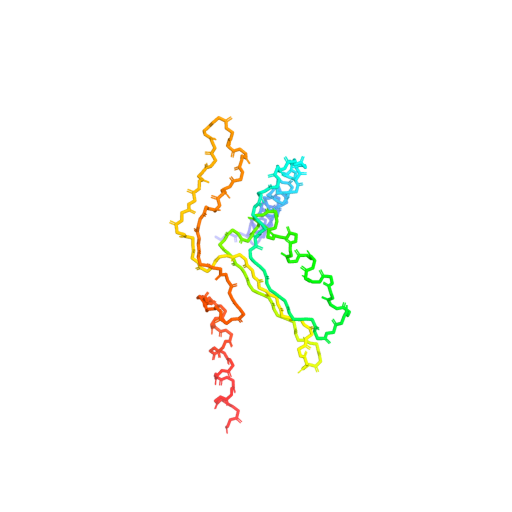17.733 1.00 72.44 111 ALA A O 1
ATOM 840 N N . VAL A 1 112 ? 11.937 4.129 -15.636 1.00 79.06 112 VAL A N 1
ATOM 841 C CA . VAL A 1 112 ? 12.881 3.182 -15.023 1.00 79.06 112 VAL A CA 1
ATOM 842 C C . VAL A 1 112 ? 12.310 1.778 -15.179 1.00 79.06 112 VAL A C 1
ATOM 844 O O . VAL A 1 112 ? 11.222 1.484 -14.696 1.00 79.06 112 VAL A O 1
ATOM 847 N N . LYS A 1 113 ? 13.063 0.871 -15.805 1.00 80.62 113 LYS A N 1
ATOM 848 C CA . LYS A 1 113 ? 12.595 -0.502 -16.020 1.00 80.62 113 LYS A CA 1
ATOM 849 C C . LYS A 1 113 ? 13.207 -1.455 -15.006 1.00 80.62 113 LYS A C 1
ATOM 851 O O . LYS A 1 113 ? 14.411 -1.710 -15.044 1.00 80.62 113 LYS A O 1
ATOM 856 N N . VAL A 1 114 ? 12.382 -2.039 -14.141 1.00 82.31 114 VAL A N 1
ATOM 857 C CA . VAL A 1 114 ? 12.816 -3.115 -13.238 1.00 82.31 114 VAL A CA 1
ATOM 858 C C . VAL A 1 114 ? 13.002 -4.402 -14.044 1.00 82.31 114 VAL A C 1
ATOM 860 O O . VAL A 1 114 ? 12.068 -4.897 -14.671 1.00 82.31 114 VAL A O 1
ATOM 863 N N . LEU A 1 115 ? 14.224 -4.935 -14.045 1.00 82.38 115 LEU A N 1
ATOM 864 C CA . LEU A 1 115 ? 14.582 -6.157 -14.774 1.00 82.38 115 LEU A CA 1
ATOM 865 C C . LEU A 1 115 ? 14.445 -7.394 -13.887 1.00 82.38 115 LEU A C 1
ATOM 867 O O . LEU A 1 115 ? 14.060 -8.465 -14.353 1.00 82.38 115 LEU A O 1
ATOM 871 N N . SER A 1 116 ? 14.760 -7.250 -12.598 1.00 85.88 116 SER A N 1
ATOM 872 C CA . SER A 1 116 ? 14.548 -8.304 -11.614 1.00 85.88 116 SER A CA 1
ATOM 873 C C . SER A 1 116 ? 14.363 -7.742 -10.209 1.00 85.88 116 SER A C 1
ATOM 875 O O . SER A 1 116 ? 14.959 -6.735 -9.818 1.00 85.88 116 SER A O 1
ATOM 877 N N . GLY A 1 117 ? 13.558 -8.437 -9.415 1.00 89.25 117 GLY A N 1
ATOM 878 C CA . GLY A 1 117 ? 13.281 -8.061 -8.040 1.00 89.25 117 GLY A CA 1
ATOM 879 C C . GLY A 1 117 ? 12.615 -9.184 -7.261 1.00 89.25 117 GLY A C 1
ATOM 880 O O . GLY A 1 117 ? 12.358 -10.271 -7.782 1.00 89.25 117 GLY A O 1
ATOM 881 N N . VAL A 1 118 ? 12.365 -8.923 -5.985 1.00 92.62 118 VAL A N 1
ATOM 882 C CA . VAL A 1 118 ? 11.484 -9.734 -5.144 1.00 92.62 118 VAL A CA 1
ATOM 883 C C . VAL A 1 118 ? 10.113 -9.062 -5.171 1.00 92.62 118 VAL A C 1
ATOM 885 O O . VAL A 1 118 ? 10.050 -7.866 -4.882 1.00 92.62 118 VAL A O 1
ATOM 888 N N . PRO A 1 119 ? 9.030 -9.764 -5.542 1.00 93.88 119 PRO A N 1
ATOM 889 C CA . PRO A 1 119 ? 7.707 -9.156 -5.597 1.00 93.88 119 PRO A CA 1
ATOM 890 C C . PRO A 1 119 ? 7.258 -8.690 -4.209 1.00 93.88 119 PRO A C 1
ATOM 892 O O . PRO A 1 119 ? 7.735 -9.172 -3.174 1.00 93.88 119 PRO A O 1
ATOM 895 N N . TRP A 1 120 ? 6.349 -7.723 -4.182 1.00 95.75 120 TRP A N 1
ATOM 896 C CA . TRP A 1 120 ? 5.612 -7.391 -2.973 1.00 95.75 120 TRP A CA 1
ATOM 897 C C . TRP A 1 120 ? 4.532 -8.450 -2.731 1.00 95.75 120 TRP A C 1
ATOM 899 O O . TRP A 1 120 ? 3.786 -8.819 -3.637 1.00 95.75 120 TRP A O 1
ATOM 909 N N . GLU A 1 121 ? 4.432 -8.937 -1.501 1.00 96.38 121 GLU A N 1
ATOM 910 C CA . GLU A 1 121 ? 3.479 -9.960 -1.080 1.00 96.38 121 GLU A CA 1
ATOM 911 C C . GLU A 1 121 ? 2.506 -9.399 -0.038 1.00 96.38 121 GLU A C 1
ATOM 913 O O . GLU A 1 121 ? 2.767 -8.384 0.608 1.00 96.38 121 GLU A O 1
ATOM 918 N N . ALA A 1 122 ? 1.398 -10.106 0.202 1.00 96.81 122 ALA A N 1
ATOM 919 C CA . ALA A 1 122 ? 0.355 -9.695 1.149 1.00 96.81 122 ALA A CA 1
ATOM 920 C C . ALA A 1 122 ? 0.858 -9.429 2.583 1.00 96.81 122 ALA A C 1
ATOM 922 O O . ALA A 1 122 ? 0.168 -8.794 3.375 1.00 96.81 122 ALA A O 1
ATOM 923 N N . HIS A 1 123 ? 2.026 -9.961 2.942 1.00 96.31 123 HIS A N 1
ATOM 924 C CA . HIS A 1 123 ? 2.618 -9.857 4.274 1.00 96.31 123 HIS A CA 1
ATOM 925 C C . HIS A 1 123 ? 4.019 -9.227 4.256 1.00 96.31 123 HIS A C 1
ATOM 927 O O . HIS A 1 123 ? 4.733 -9.282 5.266 1.00 96.31 123 HIS A O 1
ATOM 933 N N . THR A 1 124 ? 4.420 -8.630 3.129 1.00 96.50 124 THR A N 1
ATOM 934 C CA . THR A 1 124 ? 5.647 -7.838 3.048 1.00 96.50 124 THR A CA 1
ATOM 935 C C . THR A 1 124 ? 5.604 -6.728 4.092 1.00 96.50 124 THR A C 1
ATOM 937 O O . THR A 1 124 ? 4.601 -6.036 4.267 1.00 96.50 124 THR A O 1
ATOM 940 N N . ARG A 1 125 ? 6.711 -6.571 4.817 1.00 95.06 125 ARG A N 1
ATOM 941 C CA . ARG A 1 125 ? 6.857 -5.566 5.870 1.00 95.06 125 ARG A CA 1
ATOM 942 C C . ARG A 1 125 ? 7.665 -4.397 5.336 1.00 95.06 125 ARG A C 1
ATOM 944 O O . ARG A 1 125 ? 8.655 -4.603 4.643 1.00 95.06 125 ARG A O 1
ATOM 951 N N . SER A 1 126 ? 7.274 -3.192 5.728 1.00 92.44 126 SER A N 1
ATOM 952 C CA . SER A 1 126 ? 8.005 -1.964 5.430 1.00 92.44 126 SER A CA 1
ATOM 953 C C . SER A 1 126 ? 8.188 -1.129 6.694 1.00 92.44 126 SER A C 1
ATOM 955 O O . SER A 1 126 ? 7.533 -1.346 7.719 1.00 92.44 126 SER A O 1
ATOM 957 N N . VAL A 1 127 ? 9.107 -0.174 6.627 1.00 93.56 127 VAL A N 1
ATOM 958 C CA . VAL A 1 127 ? 9.310 0.819 7.677 1.00 93.56 127 VAL A CA 1
ATOM 959 C C . VAL A 1 127 ? 8.169 1.840 7.646 1.00 93.56 127 VAL A C 1
ATOM 961 O O . VAL A 1 127 ? 7.866 2.431 6.619 1.00 93.56 127 VAL A O 1
ATOM 964 N N . MET A 1 128 ? 7.531 2.069 8.795 1.00 93.12 128 MET A N 1
ATOM 965 C CA . MET A 1 128 ? 6.351 2.946 8.902 1.00 93.12 128 MET A CA 1
ATOM 966 C C . MET A 1 128 ? 6.695 4.391 9.301 1.00 93.12 128 MET A C 1
ATOM 968 O O . MET A 1 128 ? 5.806 5.232 9.424 1.00 93.12 128 MET A O 1
ATOM 972 N N . PHE A 1 129 ? 7.976 4.699 9.537 1.00 95.94 129 PHE A N 1
ATOM 973 C CA . PHE A 1 129 ? 8.471 6.021 9.941 1.00 95.94 129 PHE A CA 1
ATOM 974 C C . PHE A 1 129 ? 7.578 6.699 11.000 1.00 95.94 129 PHE A C 1
ATOM 976 O O . PHE A 1 129 ? 7.337 6.150 12.078 1.00 95.94 129 PHE A O 1
ATOM 983 N N . SER A 1 130 ? 7.073 7.901 10.704 1.00 97.19 130 SER A N 1
ATOM 984 C CA . SER A 1 130 ? 6.271 8.703 11.626 1.00 97.19 130 SER A CA 1
ATOM 985 C C . SER A 1 130 ? 4.870 8.155 11.877 1.00 97.19 130 SER A C 1
ATOM 987 O O . SER A 1 130 ? 4.303 8.505 12.909 1.00 97.19 130 SER A O 1
ATOM 989 N N . THR A 1 131 ? 4.344 7.254 11.042 1.00 95.38 131 THR A N 1
ATOM 990 C CA . THR A 1 131 ? 3.082 6.545 11.322 1.00 95.38 131 THR A CA 1
ATOM 991 C C . THR A 1 131 ? 3.160 5.784 12.651 1.00 95.38 131 THR A C 1
ATOM 993 O O . THR A 1 131 ? 2.173 5.687 13.378 1.00 95.38 131 THR A O 1
ATOM 996 N N . THR A 1 132 ? 4.360 5.350 13.055 1.00 97.12 132 THR A N 1
ATOM 997 C CA . THR A 1 132 ? 4.611 4.717 14.362 1.00 97.12 132 THR A CA 1
ATOM 998 C C . THR A 1 132 ? 4.204 5.607 15.547 1.00 97.12 132 THR A C 1
ATOM 1000 O O . THR A 1 132 ? 3.816 5.087 16.590 1.00 97.12 132 THR A O 1
ATOM 1003 N N . LYS A 1 133 ? 4.199 6.943 15.396 1.00 98.00 133 LYS A N 1
ATOM 1004 C CA . LYS A 1 133 ? 3.751 7.869 16.454 1.00 98.00 133 LYS A CA 1
ATOM 1005 C C . LYS A 1 133 ? 2.277 7.668 16.814 1.00 98.00 133 LYS A C 1
ATOM 1007 O O . LYS A 1 133 ? 1.926 7.786 17.984 1.00 98.00 133 LYS A O 1
ATOM 1012 N N . CYS A 1 134 ? 1.427 7.326 15.842 1.00 97.50 134 CYS A N 1
ATOM 1013 C CA . CYS A 1 134 ? 0.019 7.018 16.097 1.00 97.50 134 CYS A CA 1
ATOM 1014 C C . CYS A 1 134 ? -0.126 5.774 16.982 1.00 97.50 134 CYS A C 1
ATOM 1016 O O . CYS A 1 134 ? -0.928 5.776 17.913 1.00 97.50 134 CYS A O 1
ATOM 1018 N N . LEU A 1 135 ? 0.693 4.741 16.748 1.00 96.69 135 LEU A N 1
ATOM 1019 C CA . LEU A 1 135 ? 0.719 3.544 17.594 1.00 96.69 135 LEU A CA 1
ATOM 1020 C C . LEU A 1 135 ? 1.188 3.877 19.015 1.00 96.69 135 LEU A C 1
ATOM 1022 O O . LEU A 1 135 ? 0.563 3.448 19.981 1.00 96.69 135 LEU A O 1
ATOM 1026 N N . SER A 1 136 ? 2.237 4.692 19.161 1.00 97.88 136 SER A N 1
ATOM 1027 C CA . SER A 1 136 ? 2.704 5.143 20.479 1.00 97.88 136 SER A CA 1
ATOM 1028 C C . SER A 1 136 ? 1.633 5.936 21.234 1.00 97.88 136 SER A C 1
ATOM 1030 O O . SER A 1 136 ? 1.433 5.712 22.426 1.00 97.88 136 SER A O 1
ATOM 1032 N N . ALA A 1 137 ? 0.906 6.823 20.549 1.00 98.00 137 ALA A N 1
ATOM 1033 C CA . ALA A 1 137 ? -0.187 7.584 21.150 1.00 98.00 137 ALA A CA 1
ATOM 1034 C C . ALA A 1 137 ? -1.327 6.673 21.639 1.00 98.00 137 ALA A C 1
ATOM 1036 O O . ALA A 1 137 ? -1.840 6.883 22.737 1.00 98.00 137 ALA A O 1
ATOM 1037 N N . LEU A 1 138 ? -1.682 5.634 20.873 1.00 97.31 138 LEU A N 1
ATOM 1038 C CA . LEU A 1 138 ? -2.681 4.640 21.284 1.00 97.31 138 LEU A CA 1
ATOM 1039 C C . LEU A 1 138 ? -2.262 3.887 22.556 1.00 97.31 138 LEU A C 1
ATOM 1041 O O . LEU A 1 138 ? -3.076 3.728 23.463 1.00 97.31 138 LEU A O 1
ATOM 1045 N N . VAL A 1 139 ? -0.995 3.472 22.657 1.00 97.56 139 VAL A N 1
ATOM 1046 C CA . VAL A 1 139 ? -0.462 2.790 23.854 1.00 97.56 139 VAL A CA 1
ATOM 1047 C C . VAL A 1 139 ? -0.537 3.686 25.092 1.00 97.56 139 VAL A C 1
ATOM 1049 O O . VAL A 1 139 ? -0.920 3.219 26.168 1.00 97.56 139 VAL A O 1
ATOM 1052 N N . LEU A 1 140 ? -0.209 4.973 24.949 1.00 97.81 140 LEU A N 1
ATOM 1053 C CA . LEU A 1 140 ? -0.316 5.938 26.045 1.00 97.81 140 LEU A CA 1
ATOM 1054 C C . LEU A 1 140 ? -1.770 6.144 26.469 1.00 97.81 140 LEU A C 1
ATOM 1056 O O . LEU A 1 140 ? -2.068 6.070 27.657 1.00 97.81 140 LEU A O 1
ATOM 1060 N N . ALA A 1 141 ? -2.676 6.349 25.510 1.00 97.69 141 ALA A N 1
ATOM 1061 C CA . ALA A 1 141 ? -4.096 6.523 25.796 1.00 97.69 141 ALA A CA 1
ATOM 1062 C C . ALA A 1 141 ? -4.674 5.316 26.550 1.00 97.69 141 ALA A C 1
ATOM 1064 O O . ALA A 1 141 ? -5.366 5.499 27.546 1.00 97.69 141 ALA A O 1
ATOM 1065 N N . TYR A 1 142 ? -4.336 4.095 26.123 1.00 97.12 142 TYR A N 1
ATOM 1066 C CA . TYR A 1 142 ? -4.757 2.869 26.802 1.00 97.12 142 TYR A CA 1
ATOM 1067 C C . TYR A 1 142 ? -4.184 2.760 28.222 1.00 97.12 142 TYR A C 1
ATOM 1069 O O . TYR A 1 142 ? -4.898 2.415 29.157 1.00 97.12 142 TYR A O 1
ATOM 1077 N N . SER A 1 143 ? -2.906 3.099 28.410 1.00 96.56 143 SER A N 1
ATOM 1078 C CA . SER A 1 143 ? -2.263 3.054 29.733 1.00 96.56 143 SER A CA 1
ATOM 1079 C C . SER A 1 143 ? -2.892 4.028 30.736 1.00 96.56 143 SER A C 1
ATOM 1081 O O . SER A 1 143 ? -2.941 3.722 31.923 1.00 96.56 143 SER A O 1
ATOM 1083 N N . LEU A 1 144 ? -3.375 5.180 30.256 1.00 96.25 144 LEU A N 1
ATOM 1084 C CA . LEU A 1 144 ? -4.002 6.238 31.059 1.00 96.25 144 LEU A CA 1
ATOM 1085 C C . LEU A 1 144 ? -5.510 6.038 31.294 1.00 96.25 144 LEU A C 1
ATOM 1087 O O . LEU A 1 144 ? -6.120 6.848 31.984 1.00 96.25 144 LEU A O 1
ATOM 1091 N N . GLN A 1 145 ? -6.128 5.017 30.690 1.00 90.06 145 GLN A N 1
ATOM 1092 C CA . GLN A 1 145 ? -7.539 4.677 30.924 1.00 90.06 145 GLN A CA 1
ATOM 1093 C C . GLN A 1 145 ? -7.770 3.884 32.221 1.00 90.06 145 GLN A C 1
ATOM 1095 O O . GLN A 1 145 ? -8.927 3.678 32.588 1.00 90.06 145 GLN A O 1
ATOM 1100 N N . ASN A 1 146 ? -6.696 3.447 32.889 1.00 58.03 146 ASN A N 1
ATOM 1101 C CA . ASN A 1 146 ? -6.740 2.863 34.233 1.00 58.03 146 ASN A CA 1
ATOM 1102 C C . ASN A 1 146 ? -6.694 3.951 35.308 1.00 58.03 146 ASN A C 1
ATOM 1104 O O . ASN A 1 146 ? -7.269 3.705 36.390 1.00 58.03 146 ASN A O 1
#

Secondary structure (DSSP, 8-state):
---HHHHHHHHHHHHHHHHHHHHHHHHHHHTT---------SSPPPEEEEESSGGGHHHHHHHHHHHHTTTTSSEEEEEEEETTEEEEEEEEEEEEEEEEEPPPTT-TTSPPEEEEEEEP-TT-----GGGHHHHHHHHHHHHTT-

Radius of gyration: 22.36 Å; chains: 1; bounding box: 39×59×59 Å

InterPro domains:
  IPR001466 Beta-lactamase-related [PF00144] (64-142)
  IPR012338 Beta-lactamase/transpeptidase-like [G3DSA:3.40.710.10] (48-145)
  IPR012338 Beta-lactamase/transpeptidase-like [SSF56601] (21-141)
  IPR052907 Beta-lactamase/esterase domain-containing protein [PTHR43319] (20-142)

Sequence (146 aa):
MVSRSRLALCTALCILTVSVMVLIALGAIMMTSDDVDDEPSATPIPMGAVVYDKRFQEVVEVFRSNLDADLERAGAAFAVYYKGKPAVHVWGGWSLIKDQRLPDVNDPAGAVKVLSGVPWEAHTRSVMFSTTKCLSALVLAYSLQN

pLDDT: mean 84.42, std 14.82, range [43.97, 98.44]

Foldseek 3Di:
DPDPVNVVVVVVVVVVVVVVVVVVVVVVVVVPPDDDPAPFPPDQWDKDKDAPAVVCVVVQVVQSVCVRVCVQVAWDWDWDDDPNHTGMTMITHALFQPDWDQDDPVCNVHDIGRPDGHIDDSPRDDDPPCVVVVVVVVVVVVVVVD